Protein AF-A0A925NKP2-F1 (afdb_monomer_lite)

Sequence (174 aa):
TLTILFVLNGLQVWFYDFRGPTSGLRTFAKEIREDKYQNSLVLVAPDVLSMTFGYYLPKEEREKHKVIIRGFTRWEDPFTPPNMYSMPAQWQPTSVVEECEKRIDDEAKSTGWKYLAFVEANQDWVRATTTKDMPRSFRIAALKQKLQSKYREVSKKFYPAALEDVTVTVYELK

Radius of gyration: 19.54 Å; chains: 1; bounding box: 62×51×46 Å

Secondary structure (DSSP, 8-state):
---------S---------S-SBHHHHHHHHHHTTTT-SEEEEEESGGGHHHHHHHS-HHHHHHHTEEEEESS--S-TTSPP-TTTHHHHHS-TTHHHHHHHHHHHHHHHH---EEEEEEEPHHHHHHT--SSS-HHHHHHHHHHHHHHHSEEEEEEEE--SSB-EEEEEEE--

Foldseek 3Di:
DDDPPPPPPPPPPDPPVQPAAAELLLVVLVVLLVLPQFLEEEEEAALQCQLVNCVSQPPVNCVVRVYAYAHLLGRDHSNPHDPPVCQLVSQPDPCSLVVSVVVVVVCCVPVVRFKYKYKYWDLVVQVVPADPSHRRNVSSVSSVVVCVVPFAFPDWDWRDHDNTTIIITMTTRD

Structure (mmCIF, N/CA/C/O backbone):
data_AF-A0A925NKP2-F1
#
_entry.id   AF-A0A925NKP2-F1
#
loop_
_atom_site.group_PDB
_atom_site.id
_atom_site.type_symbol
_atom_site.label_atom_id
_atom_site.label_alt_id
_atom_site.label_comp_id
_atom_site.label_asym_id
_atom_site.label_entity_id
_atom_site.label_seq_id
_atom_site.pdbx_PDB_ins_code
_atom_site.Cartn_x
_atom_site.Cartn_y
_atom_site.Cartn_z
_atom_site.occupancy
_atom_site.B_iso_or_equiv
_atom_site.auth_seq_id
_atom_site.auth_comp_id
_atom_site.auth_asym_id
_atom_site.auth_atom_id
_atom_site.pdbx_PDB_model_num
ATOM 1 N N . THR A 1 1 ? 45.793 -37.404 24.320 1.00 41.72 1 THR A N 1
ATOM 2 C CA . THR A 1 1 ? 45.978 -35.965 24.052 1.00 41.72 1 THR A CA 1
ATOM 3 C C . THR A 1 1 ? 46.554 -35.778 22.669 1.00 41.72 1 THR A C 1
ATOM 5 O O . THR A 1 1 ? 47.723 -36.067 22.487 1.00 41.72 1 THR A O 1
ATOM 8 N N . LEU A 1 2 ? 45.726 -35.414 21.690 1.00 33.44 2 LEU A N 1
ATOM 9 C CA . LEU A 1 2 ? 45.883 -34.235 20.828 1.00 33.44 2 LEU A CA 1
ATOM 10 C C . LEU A 1 2 ? 44.819 -34.352 19.730 1.00 33.44 2 LEU A C 1
ATOM 12 O O . LEU A 1 2 ? 44.908 -35.151 18.803 1.00 33.44 2 LEU A O 1
ATOM 16 N N . THR A 1 3 ? 43.751 -33.607 19.962 1.00 39.69 3 THR A N 1
ATOM 17 C CA . THR A 1 3 ? 42.551 -33.478 19.150 1.00 39.69 3 THR A CA 1
ATOM 18 C C . THR A 1 3 ? 42.901 -32.946 17.765 1.00 39.69 3 THR A C 1
ATOM 20 O O . THR A 1 3 ? 43.612 -31.951 17.637 1.00 39.69 3 THR A O 1
ATOM 23 N N . ILE A 1 4 ? 42.372 -33.605 16.736 1.00 44.19 4 ILE A N 1
ATOM 24 C CA . ILE A 1 4 ? 42.426 -33.160 15.346 1.00 44.19 4 ILE A CA 1
ATOM 25 C C . ILE A 1 4 ? 41.643 -31.843 15.249 1.00 44.19 4 ILE A C 1
ATOM 27 O O . ILE A 1 4 ? 40.413 -31.834 15.257 1.00 44.19 4 ILE A O 1
ATOM 31 N N . LEU A 1 5 ? 42.359 -30.722 15.184 1.00 39.09 5 LEU A N 1
ATOM 32 C CA . LEU A 1 5 ? 41.806 -29.412 14.850 1.00 39.09 5 LEU A CA 1
ATOM 33 C C . LEU A 1 5 ? 41.598 -29.365 13.331 1.00 39.09 5 LEU A C 1
ATOM 35 O O . LEU A 1 5 ? 42.427 -28.863 12.576 1.00 39.09 5 LEU A O 1
ATOM 39 N N . PHE A 1 6 ? 40.482 -29.939 12.878 1.00 41.16 6 PHE A N 1
ATOM 40 C CA . PHE A 1 6 ? 39.950 -29.652 11.550 1.00 41.16 6 PHE A CA 1
ATOM 41 C C . PHE A 1 6 ? 39.533 -28.181 11.528 1.00 41.16 6 PHE A C 1
ATOM 43 O O . PHE A 1 6 ? 38.537 -27.784 12.133 1.00 41.16 6 PHE A O 1
ATOM 50 N N . VAL A 1 7 ? 40.324 -27.367 10.833 1.00 41.78 7 VAL A N 1
ATOM 51 C CA . VAL A 1 7 ? 39.999 -25.990 10.462 1.00 41.78 7 VAL A CA 1
ATOM 52 C C . VAL A 1 7 ? 38.829 -26.035 9.472 1.00 41.78 7 VAL A C 1
ATOM 54 O O . VAL A 1 7 ? 39.000 -25.996 8.259 1.00 41.78 7 VAL A O 1
ATOM 57 N N . LEU A 1 8 ? 37.614 -26.152 10.005 1.00 41.84 8 LEU A N 1
ATOM 58 C CA . LEU A 1 8 ? 36.344 -25.972 9.302 1.00 41.84 8 LEU A CA 1
ATOM 59 C C . LEU A 1 8 ? 35.911 -24.500 9.407 1.00 41.84 8 LEU A C 1
ATOM 61 O O . LEU A 1 8 ? 34.856 -24.188 9.938 1.00 41.84 8 LEU A O 1
ATOM 65 N N . ASN A 1 9 ? 36.736 -23.582 8.900 1.00 41.69 9 ASN A N 1
ATOM 66 C CA . ASN A 1 9 ? 36.391 -22.154 8.773 1.00 41.69 9 ASN A CA 1
ATOM 67 C C . ASN A 1 9 ? 35.965 -21.769 7.341 1.00 41.69 9 ASN A C 1
ATOM 69 O O . ASN A 1 9 ? 35.991 -20.601 6.975 1.00 41.69 9 ASN A O 1
ATOM 73 N N . GLY A 1 10 ? 35.576 -22.748 6.516 1.00 40.47 10 GLY A N 1
ATOM 74 C CA . GLY A 1 10 ? 35.179 -22.525 5.116 1.00 40.47 10 GLY A CA 1
ATOM 75 C C . GLY A 1 10 ? 33.847 -23.156 4.703 1.00 40.47 10 GLY A C 1
ATOM 76 O O . GLY A 1 10 ? 33.488 -23.094 3.535 1.00 40.47 10 GLY A O 1
ATOM 77 N N . LEU A 1 11 ? 33.115 -23.770 5.638 1.00 38.62 11 LEU A N 1
ATOM 78 C CA . LEU A 1 11 ? 31.878 -24.521 5.372 1.00 38.62 11 LEU A CA 1
ATOM 79 C C . LEU A 1 11 ? 30.695 -24.033 6.219 1.00 38.62 11 LEU A C 1
ATOM 81 O O . LEU A 1 11 ? 29.721 -24.746 6.421 1.00 38.62 11 LEU A O 1
ATOM 85 N N . GLN A 1 12 ? 30.743 -22.776 6.664 1.00 39.66 12 GLN A N 1
ATOM 86 C CA . GLN A 1 12 ? 29.576 -22.051 7.178 1.00 39.66 12 GLN A CA 1
ATOM 87 C C . GLN A 1 12 ? 28.807 -21.369 6.034 1.00 39.66 12 GLN A C 1
ATOM 89 O O . GLN A 1 12 ? 28.260 -20.277 6.157 1.00 39.66 12 GLN A O 1
ATOM 94 N N . VAL A 1 13 ? 28.793 -22.035 4.880 1.00 40.91 13 VAL A N 1
ATOM 95 C CA . VAL A 1 13 ? 27.997 -21.659 3.727 1.00 40.91 13 VAL A CA 1
ATOM 96 C C . VAL A 1 13 ? 26.633 -22.335 3.907 1.00 40.91 13 VAL A C 1
ATOM 98 O O . VAL A 1 13 ? 26.479 -23.525 3.662 1.00 40.91 13 VAL A O 1
ATOM 101 N N . TRP A 1 14 ? 25.649 -21.532 4.325 1.00 43.00 14 TRP A N 1
ATOM 102 C CA . TRP A 1 14 ? 24.264 -21.616 3.839 1.00 43.00 14 TRP A CA 1
ATOM 103 C C . TRP A 1 14 ? 23.278 -22.631 4.438 1.00 43.00 14 TRP A C 1
ATOM 105 O O . TRP A 1 14 ? 22.293 -22.976 3.791 1.00 43.00 14 TRP A O 1
ATOM 115 N N . PHE A 1 15 ? 23.380 -22.957 5.726 1.00 38.03 15 PHE A N 1
ATOM 116 C CA . PHE A 1 15 ? 22.159 -23.264 6.493 1.00 38.03 15 PHE A CA 1
ATOM 117 C C . PHE A 1 15 ? 21.486 -21.958 6.941 1.00 38.03 15 PHE A C 1
ATOM 119 O O . PHE A 1 15 ? 21.297 -21.709 8.129 1.00 38.03 15 PHE A O 1
ATOM 126 N N . TYR A 1 16 ? 21.148 -21.094 5.976 1.00 42.78 16 TYR A N 1
ATOM 127 C CA . TYR A 1 16 ? 20.060 -20.149 6.194 1.00 42.78 16 TYR A CA 1
ATOM 128 C C . TYR A 1 16 ? 18.816 -21.016 6.330 1.00 42.78 16 TYR A C 1
ATOM 130 O O . TYR A 1 16 ? 18.374 -21.641 5.367 1.00 42.78 16 TYR A O 1
ATOM 138 N N . ASP A 1 17 ? 18.310 -21.119 7.552 1.00 42.91 17 ASP A N 1
ATOM 139 C CA . ASP A 1 17 ? 17.015 -21.710 7.840 1.00 42.91 17 ASP A CA 1
ATOM 140 C C . ASP A 1 17 ? 15.990 -20.934 6.987 1.00 42.91 17 ASP A C 1
ATOM 142 O O . ASP A 1 17 ? 15.567 -19.834 7.342 1.00 42.91 17 ASP A O 1
ATOM 146 N N . PHE A 1 18 ? 15.625 -21.472 5.817 1.00 47.12 18 PHE A N 1
ATOM 147 C CA . PHE A 1 18 ? 14.586 -20.976 4.896 1.00 47.12 18 PHE A CA 1
ATOM 148 C C . PHE A 1 18 ? 13.176 -21.083 5.533 1.00 47.12 18 PHE A C 1
ATOM 150 O O . PHE A 1 18 ? 12.177 -21.323 4.863 1.00 47.12 18 PHE A O 1
ATOM 157 N N . ARG A 1 19 ? 13.077 -20.917 6.858 1.00 53.78 19 ARG A N 1
ATOM 158 C CA . ARG A 1 19 ? 11.858 -20.937 7.679 1.00 53.78 19 ARG A CA 1
ATOM 159 C C . ARG A 1 19 ? 11.233 -19.549 7.844 1.00 53.78 19 ARG A C 1
ATOM 161 O O . ARG A 1 19 ? 10.436 -19.332 8.753 1.00 53.78 19 ARG A O 1
ATOM 168 N N . GLY A 1 20 ? 11.591 -18.596 6.985 1.00 59.91 20 GLY A N 1
ATOM 169 C CA . GLY A 1 20 ? 10.835 -17.352 6.857 1.00 59.91 20 GLY A CA 1
ATOM 170 C C . GLY A 1 20 ? 9.410 -17.633 6.359 1.00 59.91 20 GLY A C 1
ATOM 171 O O . GLY A 1 20 ? 9.168 -18.670 5.731 1.00 59.91 20 GLY A O 1
ATOM 172 N N . PRO A 1 21 ? 8.438 -16.746 6.624 1.00 76.19 21 PRO A N 1
ATOM 173 C CA . PRO A 1 21 ? 7.115 -16.888 6.036 1.00 76.19 21 PRO A CA 1
ATOM 174 C C . PRO A 1 21 ? 7.224 -16.921 4.506 1.00 76.19 21 PRO A C 1
ATOM 176 O O . PRO A 1 21 ? 8.078 -16.273 3.908 1.00 76.19 21 PRO A O 1
ATOM 179 N N . THR A 1 22 ? 6.346 -17.683 3.853 1.00 82.88 22 THR A N 1
ATOM 180 C CA . THR A 1 22 ? 6.365 -17.816 2.387 1.00 82.88 22 THR A CA 1
ATOM 181 C C . THR A 1 22 ? 6.112 -16.478 1.690 1.00 82.88 22 THR A C 1
ATOM 183 O O . THR A 1 22 ? 6.689 -16.228 0.641 1.00 82.88 22 THR A O 1
ATOM 186 N N . SER A 1 23 ? 5.288 -15.621 2.303 1.00 90.50 23 SER A N 1
ATOM 187 C CA . SER A 1 23 ? 4.813 -14.360 1.735 1.00 90.50 23 SER A CA 1
ATOM 188 C C . SER A 1 23 ? 4.71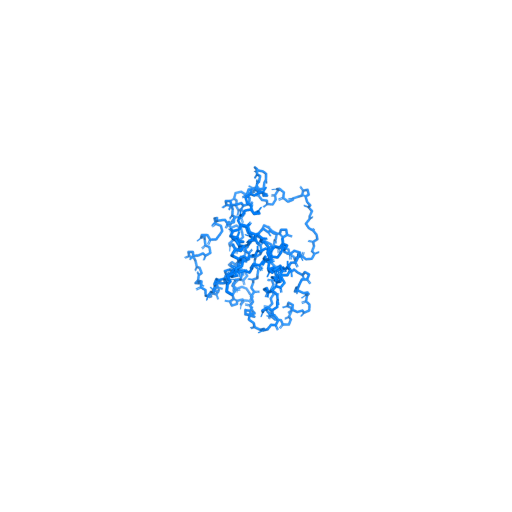9 -13.259 2.798 1.00 90.50 23 SER A C 1
ATOM 190 O O . SER A 1 23 ? 4.149 -13.457 3.884 1.00 90.50 23 SER A O 1
ATOM 192 N N . GLY A 1 24 ? 5.237 -12.074 2.474 1.00 93.50 24 GLY A N 1
ATOM 193 C CA . GLY A 1 24 ? 5.131 -10.885 3.313 1.00 93.50 24 GLY A CA 1
ATOM 194 C C . GLY A 1 24 ? 3.696 -10.360 3.350 1.00 93.50 24 GLY A C 1
ATOM 195 O O . GLY A 1 24 ? 3.183 -10.034 4.422 1.00 93.50 24 GLY A O 1
ATOM 196 N N . LEU A 1 25 ? 3.000 -10.405 2.209 1.00 95.38 25 LEU A N 1
ATOM 197 C CA . LEU A 1 25 ? 1.578 -10.066 2.087 1.00 95.38 25 LEU A CA 1
ATOM 198 C C . LEU A 1 25 ? 0.695 -10.969 2.952 1.00 95.38 25 LEU A C 1
ATOM 200 O O . LEU A 1 25 ? -0.191 -10.479 3.650 1.00 95.38 25 LEU A O 1
ATOM 204 N N . ARG A 1 26 ? 0.961 -12.280 2.974 1.00 95.25 26 ARG A N 1
ATOM 205 C CA . ARG A 1 26 ? 0.253 -13.241 3.832 1.00 95.25 26 ARG A CA 1
A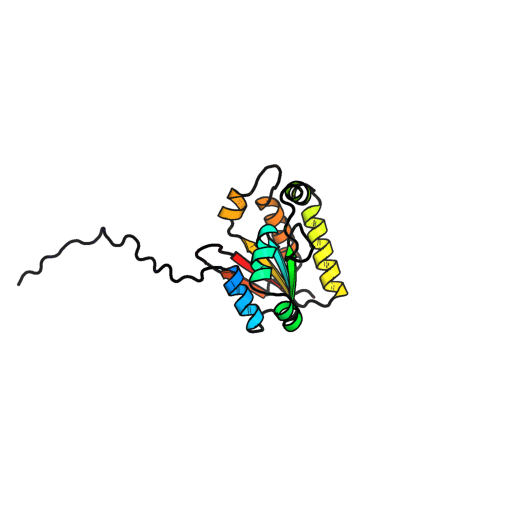TOM 206 C C . ARG A 1 26 ? 0.446 -12.924 5.308 1.00 95.25 26 ARG A C 1
ATOM 208 O O . ARG A 1 26 ? -0.492 -13.049 6.096 1.00 95.25 26 ARG A O 1
ATOM 215 N N . THR A 1 27 ? 1.662 -12.537 5.683 1.00 94.81 27 THR A N 1
ATOM 216 C CA . THR A 1 27 ? 1.990 -12.174 7.065 1.00 94.81 27 THR A CA 1
ATOM 217 C C . THR A 1 27 ? 1.258 -10.898 7.470 1.00 94.81 27 THR A C 1
ATOM 219 O O . THR A 1 27 ? 0.638 -10.869 8.529 1.00 94.81 27 THR A O 1
ATOM 222 N N . PHE A 1 28 ? 1.217 -9.889 6.599 1.00 96.19 28 PHE A N 1
ATOM 223 C CA . PHE A 1 28 ? 0.439 -8.675 6.841 1.00 96.19 28 PHE A CA 1
ATOM 224 C C . PHE A 1 28 ? -1.079 -8.941 6.896 1.00 96.19 28 PHE A C 1
ATOM 226 O O . PHE A 1 28 ? -1.757 -8.468 7.805 1.00 96.19 28 PHE A O 1
ATOM 233 N N . ALA A 1 29 ? -1.618 -9.783 6.009 1.00 96.06 29 ALA A N 1
ATOM 234 C CA . ALA A 1 29 ? -3.024 -10.200 6.051 1.00 96.06 29 ALA A CA 1
ATOM 235 C C . ALA A 1 29 ? -3.379 -10.943 7.350 1.00 96.06 29 ALA A C 1
ATOM 237 O O . ALA A 1 29 ? -4.512 -10.879 7.826 1.00 96.06 29 ALA A O 1
ATOM 238 N N . LYS A 1 30 ? -2.425 -11.674 7.942 1.00 95.62 30 LYS A N 1
ATOM 239 C CA . LYS A 1 30 ? -2.601 -12.287 9.264 1.00 95.62 30 LYS A CA 1
ATOM 240 C C . LYS A 1 30 ? -2.756 -11.224 10.351 1.00 95.62 30 LYS A C 1
ATOM 242 O O . LYS A 1 30 ? -3.645 -11.366 11.177 1.00 95.62 30 LYS A O 1
ATOM 247 N N . GLU A 1 31 ? -1.953 -10.163 10.323 1.00 95.38 31 GLU A N 1
ATOM 248 C CA . GLU A 1 31 ? -2.063 -9.075 11.301 1.00 95.38 31 GLU A CA 1
ATOM 249 C C . GLU A 1 31 ? -3.423 -8.371 11.241 1.00 95.38 31 GLU A C 1
ATOM 251 O O . GLU A 1 31 ? -4.001 -8.094 12.288 1.00 95.38 31 GLU A O 1
ATOM 256 N N . ILE A 1 32 ? -3.973 -8.164 10.040 1.00 95.62 32 ILE A N 1
ATOM 257 C CA . ILE A 1 32 ? -5.329 -7.614 9.877 1.00 95.62 32 ILE A CA 1
ATOM 258 C C . ILE A 1 32 ? -6.384 -8.517 10.525 1.00 95.62 32 ILE A C 1
ATOM 260 O O . ILE A 1 32 ? -7.264 -8.028 11.231 1.00 95.62 32 ILE A O 1
ATOM 264 N N . ARG A 1 33 ? -6.268 -9.837 10.337 1.00 95.50 33 ARG A N 1
ATOM 265 C CA . ARG A 1 33 ? -7.165 -10.829 10.959 1.00 95.50 33 ARG A CA 1
ATOM 266 C C . ARG A 1 33 ? -7.014 -10.924 12.478 1.00 95.50 33 ARG A C 1
ATOM 268 O O . ARG A 1 33 ? -7.927 -11.386 13.152 1.00 95.50 33 ARG A O 1
ATOM 275 N N . GLU A 1 34 ? -5.875 -10.487 13.008 1.00 95.62 34 GLU A N 1
ATOM 276 C CA . GLU A 1 34 ? -5.594 -10.323 14.440 1.00 95.62 34 GLU A CA 1
ATOM 277 C C . GLU A 1 34 ? -5.985 -8.916 14.945 1.00 95.62 34 GLU A C 1
ATOM 279 O O . GLU A 1 34 ? -5.450 -8.434 15.942 1.00 95.62 34 GLU A O 1
ATOM 284 N N . ASP A 1 35 ? -6.896 -8.241 14.236 1.00 92.94 35 ASP A N 1
ATOM 285 C CA . ASP A 1 35 ? -7.467 -6.928 14.559 1.00 92.94 35 ASP A CA 1
ATOM 286 C C . ASP A 1 35 ? -6.474 -5.756 14.571 1.00 92.94 35 ASP A C 1
ATOM 288 O O . ASP A 1 35 ? -6.798 -4.648 15.014 1.00 92.94 35 ASP A O 1
ATOM 292 N N . LYS A 1 36 ? -5.274 -5.941 14.011 1.00 91.12 36 LYS A N 1
ATOM 293 C CA . LYS A 1 36 ? -4.356 -4.826 13.769 1.00 91.12 36 LYS A CA 1
ATOM 294 C C . LYS A 1 36 ? -4.788 -4.078 12.518 1.00 91.12 36 LYS A C 1
ATOM 296 O O . LYS A 1 36 ? -5.052 -4.675 11.484 1.00 91.12 36 LYS A O 1
ATOM 301 N N . TYR A 1 37 ? -4.807 -2.750 12.596 1.00 89.88 37 TYR A N 1
ATOM 302 C CA . TYR A 1 37 ? -5.151 -1.897 11.454 1.00 89.88 37 TYR A CA 1
ATOM 303 C C . TYR A 1 37 ? -6.562 -2.180 10.890 1.00 89.88 37 TYR A C 1
ATOM 305 O O . TYR A 1 37 ? -6.769 -2.161 9.679 1.00 89.88 37 TYR A O 1
ATOM 313 N N . GLN A 1 38 ? -7.555 -2.431 11.750 1.00 91.69 38 GLN A N 1
ATOM 314 C CA . GLN A 1 38 ? -8.960 -2.369 11.328 1.00 91.69 38 GLN A CA 1
ATOM 315 C C . GLN A 1 38 ? -9.331 -0.961 10.836 1.00 91.69 38 GLN A C 1
ATOM 317 O O . GLN A 1 38 ? -8.712 0.025 11.244 1.00 91.69 38 GLN A O 1
ATOM 322 N N . ASN A 1 39 ? -10.393 -0.861 10.032 1.00 94.69 39 ASN A N 1
ATOM 323 C CA . ASN A 1 39 ? -10.857 0.403 9.451 1.00 94.69 39 ASN A CA 1
ATOM 324 C C . ASN A 1 39 ? -9.777 1.071 8.580 1.00 94.69 39 ASN A C 1
ATOM 326 O O . ASN A 1 39 ? -9.427 2.238 8.789 1.00 94.69 39 ASN A O 1
ATOM 330 N N . SER A 1 40 ? -9.236 0.310 7.624 1.00 96.19 40 SER A N 1
ATOM 331 C CA . SER A 1 40 ? -8.102 0.725 6.793 1.00 96.19 40 SER A CA 1
ATOM 332 C C . SER A 1 40 ? -8.396 0.694 5.299 1.00 96.19 40 SER A C 1
ATOM 334 O O . SER A 1 40 ? -8.901 -0.293 4.761 1.00 96.19 40 SER A O 1
ATOM 336 N N . LEU A 1 41 ? -7.921 1.727 4.610 1.00 96.69 41 LEU A N 1
ATOM 337 C CA . LEU A 1 41 ? -7.621 1.683 3.186 1.00 96.69 41 LEU A CA 1
ATOM 338 C C . LEU A 1 41 ? -6.225 1.078 3.003 1.00 96.69 41 LEU A C 1
ATOM 340 O O . LEU A 1 41 ? -5.232 1.644 3.452 1.00 96.69 41 LEU A O 1
ATOM 344 N N . VAL A 1 42 ? -6.125 -0.072 2.345 1.00 97.12 42 VAL A N 1
ATOM 345 C CA . VAL A 1 42 ? -4.845 -0.686 1.981 1.00 97.12 42 VAL A CA 1
ATOM 346 C C . VAL A 1 42 ? -4.537 -0.376 0.524 1.00 97.12 42 VAL A C 1
ATOM 348 O O . VAL A 1 42 ? -5.271 -0.780 -0.377 1.00 97.12 42 VAL A O 1
ATOM 351 N N . LEU A 1 43 ? -3.420 0.302 0.294 1.00 97.62 43 LEU A N 1
ATOM 352 C CA . LEU A 1 43 ? -2.935 0.663 -1.027 1.00 97.62 43 LEU A CA 1
ATOM 353 C C . LEU A 1 43 ? -1.689 -0.153 -1.370 1.00 97.62 43 LEU A C 1
ATOM 355 O O . LEU A 1 43 ? -0.656 -0.010 -0.721 1.00 97.62 43 LEU A O 1
ATOM 359 N N . VAL A 1 44 ? -1.778 -0.992 -2.399 1.00 96.62 44 VAL A N 1
ATOM 360 C CA . VAL A 1 44 ? -0.701 -1.895 -2.818 1.00 96.62 44 VAL A CA 1
ATOM 361 C C . VAL A 1 44 ? 0.052 -1.317 -4.014 1.00 96.62 44 VAL A C 1
ATOM 363 O O . VAL A 1 44 ? -0.532 -1.017 -5.059 1.00 96.62 44 VAL A O 1
ATOM 366 N N . ALA A 1 45 ? 1.364 -1.173 -3.855 1.00 95.44 45 ALA A N 1
ATOM 367 C CA . ALA A 1 45 ? 2.283 -0.591 -4.816 1.00 95.44 45 ALA A CA 1
ATOM 368 C C . ALA A 1 45 ? 3.475 -1.546 -5.050 1.00 95.44 45 ALA A C 1
ATOM 370 O O . ALA A 1 45 ? 4.322 -1.711 -4.170 1.00 95.44 45 ALA A O 1
ATOM 371 N N . PRO A 1 46 ? 3.585 -2.178 -6.230 1.00 93.44 46 PRO A N 1
ATOM 372 C CA . PRO A 1 46 ? 2.748 -1.996 -7.411 1.00 93.44 46 PRO A CA 1
ATOM 373 C C . PRO A 1 46 ? 1.418 -2.750 -7.335 1.00 93.44 46 PRO A C 1
ATOM 375 O O . PRO A 1 46 ? 1.263 -3.738 -6.621 1.00 93.44 46 PRO A O 1
ATOM 378 N N . ASP A 1 47 ? 0.473 -2.296 -8.152 1.00 91.75 47 ASP A N 1
ATOM 379 C CA . ASP A 1 47 ? -0.904 -2.779 -8.224 1.00 91.75 47 ASP A CA 1
ATOM 380 C C . ASP A 1 47 ? -1.030 -4.267 -8.590 1.00 91.75 47 ASP A C 1
ATOM 382 O O . ASP A 1 47 ? -1.984 -4.909 -8.157 1.00 91.75 47 ASP A O 1
ATOM 386 N N . VAL A 1 48 ? -0.056 -4.856 -9.297 1.00 89.62 48 VAL A N 1
ATOM 387 C CA . VAL A 1 48 ? -0.061 -6.299 -9.631 1.00 89.62 48 VAL A CA 1
ATOM 388 C C . VAL A 1 48 ? -0.100 -7.210 -8.403 1.00 89.62 48 VAL A C 1
ATOM 390 O O . VAL A 1 48 ? -0.618 -8.319 -8.480 1.00 89.62 48 VAL A O 1
ATOM 393 N N . LEU A 1 49 ? 0.414 -6.747 -7.260 1.00 91.44 49 LEU A N 1
ATOM 394 C CA . LEU A 1 49 ? 0.415 -7.518 -6.017 1.00 91.44 49 LEU A CA 1
ATOM 395 C C . LEU A 1 49 ? -0.924 -7.446 -5.270 1.00 91.44 49 LEU A C 1
ATOM 397 O O . LEU A 1 49 ? -1.145 -8.208 -4.328 1.00 91.44 49 LEU A O 1
ATOM 401 N N . SER A 1 50 ? -1.834 -6.554 -5.681 1.00 92.69 50 SER A N 1
ATOM 402 C CA . SER A 1 50 ? -3.135 -6.389 -5.024 1.00 92.69 50 SER A CA 1
ATOM 403 C C . SER A 1 50 ? -3.988 -7.657 -5.104 1.00 92.69 50 SER A C 1
ATOM 405 O O . SER A 1 50 ? -4.620 -8.009 -4.111 1.00 92.69 50 SER A O 1
ATOM 407 N N . MET A 1 51 ? -3.936 -8.394 -6.221 1.00 91.44 51 MET A N 1
ATOM 408 C CA . MET A 1 51 ? -4.580 -9.706 -6.373 1.00 91.44 51 MET A CA 1
ATOM 409 C C . MET A 1 51 ? -4.079 -10.714 -5.340 1.00 91.44 51 MET A C 1
ATOM 411 O O . MET A 1 51 ? -4.877 -11.341 -4.647 1.00 91.44 51 MET A O 1
ATOM 415 N N . THR A 1 52 ? -2.755 -10.851 -5.221 1.00 92.19 52 THR A N 1
ATOM 416 C CA . THR A 1 52 ? -2.118 -11.752 -4.253 1.00 92.19 52 THR A CA 1
ATOM 417 C C . THR A 1 52 ? -2.536 -11.394 -2.832 1.00 92.19 52 THR A C 1
ATOM 419 O O . THR A 1 52 ? -2.850 -12.271 -2.029 1.00 92.19 52 THR A O 1
ATOM 422 N N . PHE A 1 53 ? -2.615 -10.099 -2.521 1.00 93.69 53 PHE A N 1
ATOM 423 C CA . PHE A 1 53 ? -3.082 -9.660 -1.215 1.00 93.69 53 PHE A CA 1
ATOM 424 C C . PHE A 1 53 ? -4.573 -9.951 -0.991 1.00 93.69 53 PHE A C 1
ATOM 426 O O . PHE A 1 53 ? -4.937 -10.437 0.077 1.00 93.69 53 PHE A O 1
ATOM 433 N N . GLY A 1 54 ? -5.420 -9.751 -2.006 1.00 92.62 54 GLY A N 1
ATOM 434 C CA . GLY A 1 54 ? -6.834 -10.134 -1.978 1.00 92.62 54 GLY A CA 1
ATOM 435 C C . GLY A 1 54 ? -7.035 -11.633 -1.739 1.00 92.62 54 GLY A C 1
ATOM 436 O O . GLY A 1 54 ? -7.893 -12.010 -0.951 1.00 92.62 54 GLY A O 1
ATOM 437 N N . TYR A 1 55 ? -6.196 -12.493 -2.321 1.00 92.25 55 TYR A N 1
ATOM 438 C CA . TYR A 1 55 ? -6.219 -13.933 -2.041 1.00 92.25 55 TYR A CA 1
ATOM 439 C C . TYR A 1 55 ? -5.944 -14.253 -0.560 1.00 92.25 55 TYR A C 1
ATOM 441 O O . TYR A 1 55 ? -6.586 -15.132 0.014 1.00 92.25 55 TYR A O 1
ATOM 449 N N . TYR A 1 56 ? -5.018 -13.535 0.085 1.00 94.38 56 TYR A N 1
ATOM 450 C CA . TYR A 1 56 ? -4.718 -13.731 1.509 1.00 94.38 56 TYR A CA 1
ATOM 451 C C . TYR A 1 56 ? -5.712 -13.062 2.463 1.00 94.38 56 TYR A C 1
ATOM 453 O O . TYR A 1 56 ? -5.792 -13.466 3.626 1.00 94.38 56 TYR A O 1
ATOM 461 N N . LEU A 1 57 ? -6.449 -12.058 1.988 1.00 94.00 57 LEU A N 1
ATOM 462 C CA . LEU A 1 57 ? -7.493 -11.361 2.727 1.00 94.00 57 LEU A CA 1
ATOM 463 C C . LEU A 1 57 ? -8.783 -11.326 1.883 1.00 94.00 57 LEU A C 1
ATOM 465 O O . LEU A 1 57 ? -9.068 -10.317 1.223 1.00 94.00 57 LEU A O 1
ATOM 469 N N . PRO A 1 58 ? -9.548 -12.436 1.867 1.00 93.25 58 PRO A N 1
ATOM 470 C CA . PRO A 1 58 ? -10.739 -12.568 1.039 1.00 93.25 58 PRO A CA 1
ATOM 471 C C . PRO A 1 58 ? -11.839 -11.586 1.449 1.00 93.25 58 PRO A C 1
ATOM 473 O O . PRO A 1 58 ? -11.757 -10.915 2.480 1.00 93.25 58 PRO A O 1
ATOM 476 N N . LYS A 1 59 ? -12.863 -11.453 0.600 1.00 92.19 59 LYS A N 1
ATOM 477 C CA . LYS A 1 59 ? -13.915 -10.436 0.741 1.00 92.19 59 LYS A CA 1
ATOM 478 C C . LYS A 1 59 ? -14.585 -10.471 2.119 1.00 92.19 59 LYS A C 1
ATOM 480 O O . LYS A 1 59 ? -14.756 -9.420 2.724 1.00 92.19 59 LYS A O 1
ATOM 485 N N . GLU A 1 60 ? -14.882 -11.654 2.631 1.00 93.75 60 GLU A N 1
ATOM 486 C CA . GLU A 1 60 ? -15.559 -11.854 3.912 1.00 93.75 60 GLU A CA 1
ATOM 487 C C . GLU A 1 60 ? -14.711 -11.327 5.082 1.00 93.75 60 GLU A C 1
ATOM 489 O O . GLU A 1 60 ? -15.212 -10.637 5.968 1.00 93.75 60 GLU A O 1
ATOM 494 N N . GLU A 1 61 ? -13.398 -11.579 5.052 1.00 95.25 61 GLU A N 1
ATOM 495 C CA . GLU A 1 61 ? -12.459 -11.065 6.057 1.00 95.25 61 GLU A CA 1
ATOM 496 C C . GLU A 1 61 ? -12.27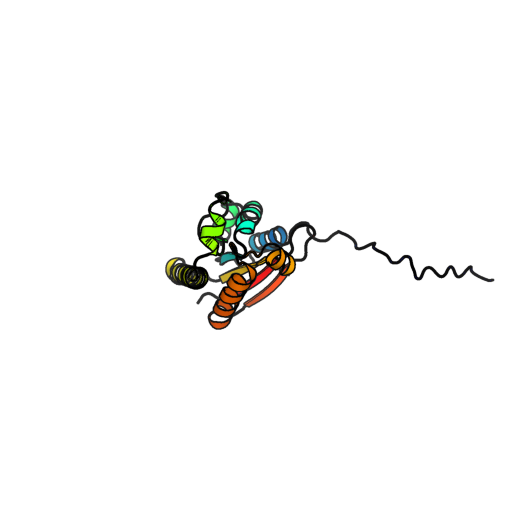8 -9.546 5.926 1.00 95.25 61 GLU A C 1
ATOM 498 O O . GLU A 1 61 ? -12.250 -8.827 6.924 1.00 95.25 61 GLU A O 1
ATOM 503 N N . ARG A 1 62 ? -12.215 -9.022 4.696 1.00 94.19 62 ARG A N 1
ATOM 504 C CA . ARG A 1 62 ? -12.163 -7.573 4.445 1.00 94.19 62 ARG A CA 1
ATOM 505 C C . ARG A 1 62 ? -13.369 -6.849 5.027 1.00 94.19 62 ARG A C 1
ATOM 507 O O . ARG A 1 62 ? -13.204 -5.839 5.706 1.00 94.19 62 ARG A O 1
ATOM 514 N N . GLU A 1 63 ? -14.568 -7.368 4.791 1.00 94.31 63 GLU A N 1
ATOM 515 C CA . GLU A 1 63 ? -15.809 -6.792 5.310 1.00 94.31 63 GLU A CA 1
ATOM 516 C C . GLU A 1 63 ? -15.845 -6.843 6.840 1.00 94.31 63 GLU A C 1
ATOM 518 O O . GLU A 1 63 ? -16.094 -5.822 7.485 1.00 94.31 63 GLU A O 1
ATOM 523 N N . LYS A 1 64 ? -15.496 -7.994 7.428 1.00 95.81 64 LYS A N 1
ATOM 524 C CA . LYS A 1 64 ? -15.423 -8.183 8.882 1.00 95.81 64 LYS A CA 1
ATOM 525 C C . LYS A 1 64 ? -14.475 -7.189 9.560 1.00 95.81 64 LYS A C 1
ATOM 527 O O . LYS A 1 64 ? -14.830 -6.612 10.586 1.00 95.81 64 LYS A O 1
ATOM 532 N N . HIS A 1 65 ? -13.291 -6.969 8.992 1.00 95.19 65 HIS A N 1
ATOM 533 C CA . HIS A 1 65 ? -12.263 -6.097 9.571 1.00 95.19 65 HIS A CA 1
ATOM 534 C C . HIS A 1 65 ? -12.345 -4.637 9.085 1.00 95.19 65 HIS A C 1
ATOM 536 O O . HIS A 1 65 ? -11.508 -3.814 9.469 1.00 95.19 65 HIS A O 1
ATOM 542 N N . LYS A 1 66 ? -13.358 -4.297 8.270 1.00 94.75 66 LYS A N 1
ATOM 543 C CA . LYS A 1 66 ? -13.516 -2.988 7.617 1.00 94.75 66 LYS A CA 1
ATOM 544 C C . LYS A 1 66 ? -12.228 -2.589 6.898 1.00 94.75 66 LYS A C 1
ATOM 546 O O . LYS A 1 66 ? -11.557 -1.628 7.261 1.00 94.75 66 LYS A O 1
ATOM 551 N N . VAL A 1 67 ? -11.838 -3.384 5.915 1.00 94.75 67 VAL A N 1
ATOM 552 C CA . VAL A 1 67 ? -10.644 -3.148 5.111 1.00 94.75 67 VAL A CA 1
ATOM 553 C C . VAL A 1 67 ? -11.022 -3.117 3.648 1.00 94.75 67 VAL A C 1
ATOM 555 O O . VAL A 1 67 ? -11.732 -3.987 3.151 1.00 94.75 67 VAL A O 1
ATOM 558 N N . ILE A 1 68 ? -10.483 -2.142 2.932 1.00 94.38 68 ILE A N 1
ATOM 559 C CA . ILE A 1 68 ? -10.573 -2.093 1.482 1.00 94.38 68 ILE A CA 1
ATOM 560 C C . ILE A 1 68 ? -9.177 -2.161 0.878 1.00 94.38 68 ILE A C 1
ATOM 562 O O . ILE A 1 68 ? -8.235 -1.593 1.414 1.00 94.38 68 ILE A O 1
ATOM 566 N N . ILE A 1 69 ? -9.032 -2.893 -0.223 1.00 95.31 69 ILE A N 1
ATOM 567 C CA . ILE A 1 69 ? -7.756 -3.044 -0.926 1.00 95.31 69 ILE A CA 1
ATOM 568 C C . ILE A 1 69 ? -7.871 -2.324 -2.267 1.00 95.31 69 ILE A C 1
ATOM 570 O O . ILE A 1 69 ? -8.874 -2.469 -2.976 1.00 95.31 69 ILE A O 1
ATOM 574 N N . ARG A 1 70 ? -6.837 -1.558 -2.605 1.00 95.19 70 ARG A N 1
ATOM 575 C CA . ARG A 1 70 ? -6.667 -0.846 -3.872 1.00 95.19 70 ARG A CA 1
ATOM 576 C C . ARG A 1 70 ? -5.258 -1.066 -4.400 1.00 95.19 70 ARG A C 1
ATOM 578 O O . ARG A 1 70 ? -4.306 -1.142 -3.627 1.00 95.19 70 ARG A O 1
ATOM 585 N N . GLY A 1 71 ? -5.116 -1.160 -5.715 1.00 94.56 71 GLY A N 1
ATOM 586 C CA . GLY A 1 71 ? -3.823 -1.023 -6.372 1.00 94.56 71 GLY A CA 1
ATOM 587 C C . GLY A 1 71 ? -3.482 0.454 -6.560 1.00 94.56 71 GLY A C 1
ATOM 588 O O . GLY A 1 71 ? -4.373 1.288 -6.705 1.00 94.56 71 GLY A O 1
ATOM 589 N 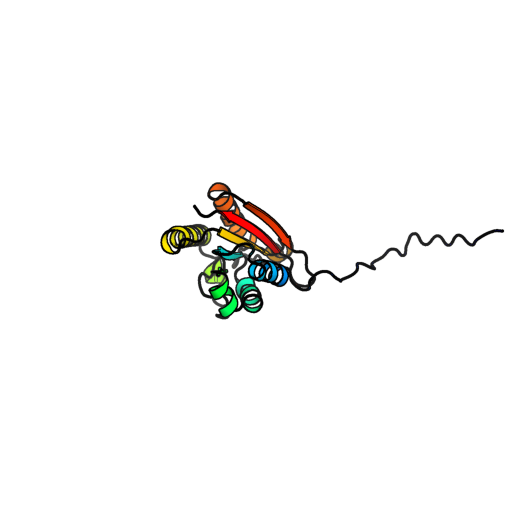N . PHE A 1 72 ? -2.192 0.784 -6.577 1.00 94.62 72 PHE A N 1
ATOM 590 C CA . PHE A 1 72 ? -1.729 2.162 -6.760 1.00 94.62 72 PHE A CA 1
ATOM 591 C C . PHE A 1 72 ? -2.347 2.829 -8.001 1.00 94.62 72 PHE A C 1
ATOM 593 O O . PHE A 1 72 ? -3.040 3.839 -7.889 1.00 94.62 72 PHE A O 1
ATOM 600 N N . THR A 1 73 ? -2.144 2.242 -9.177 1.00 92.50 73 THR A N 1
ATOM 601 C CA . THR A 1 73 ? -2.712 2.749 -10.435 1.00 92.50 73 THR A CA 1
ATOM 602 C C . THR A 1 73 ? -4.134 2.238 -10.667 1.00 92.50 73 THR A C 1
ATOM 604 O O . THR A 1 73 ? -4.950 2.910 -11.301 1.00 92.50 73 THR A O 1
ATOM 607 N N . ARG A 1 74 ? -4.456 1.063 -10.109 1.00 88.25 74 ARG A N 1
ATOM 608 C CA . ARG A 1 74 ? -5.742 0.384 -10.262 1.00 88.25 74 ARG A CA 1
ATOM 609 C C . ARG A 1 74 ? -6.605 0.532 -9.009 1.00 88.25 74 ARG A C 1
ATOM 611 O O . ARG A 1 74 ? -6.469 -0.226 -8.054 1.00 88.25 74 ARG A O 1
ATOM 618 N N . TRP A 1 75 ? -7.554 1.464 -9.044 1.00 89.25 75 TRP A N 1
ATOM 619 C CA . TRP A 1 75 ? -8.480 1.716 -7.927 1.00 89.25 75 TRP A CA 1
ATOM 620 C C . TRP A 1 75 ? -9.672 0.746 -7.848 1.00 89.25 75 TRP A C 1
ATOM 622 O O . TRP A 1 75 ? -10.630 0.968 -7.110 1.00 89.25 75 TRP A O 1
ATOM 632 N N . GLU A 1 76 ? -9.642 -0.319 -8.634 1.00 85.56 76 GLU A N 1
ATOM 633 C CA . GLU A 1 76 ? -10.680 -1.346 -8.656 1.00 85.56 76 GLU A CA 1
ATOM 634 C C . GLU A 1 76 ? -10.440 -2.391 -7.558 1.00 85.56 76 GLU A C 1
ATOM 636 O O . GLU A 1 76 ? -9.395 -2.409 -6.900 1.00 85.56 76 GLU A O 1
ATOM 641 N N . ASP A 1 77 ? -11.411 -3.285 -7.361 1.00 81.44 77 ASP A N 1
ATOM 642 C CA . ASP A 1 77 ? -11.262 -4.408 -6.438 1.00 81.44 77 ASP A CA 1
ATOM 643 C C . ASP A 1 77 ? -10.076 -5.314 -6.857 1.00 81.44 77 ASP A C 1
ATOM 645 O O . ASP A 1 77 ? -9.845 -5.530 -8.056 1.00 81.44 77 ASP A O 1
ATOM 649 N N . PRO A 1 78 ? -9.277 -5.828 -5.899 1.00 78.81 78 PRO A N 1
ATOM 650 C CA . PRO A 1 78 ? -8.115 -6.663 -6.192 1.00 78.81 78 PRO A CA 1
ATOM 651 C C . PRO A 1 78 ? -8.451 -7.932 -6.977 1.00 78.81 78 PRO A C 1
ATOM 653 O O . PRO A 1 78 ? -7.587 -8.403 -7.704 1.00 78.81 78 PRO A O 1
ATOM 656 N N . PHE A 1 79 ? -9.664 -8.482 -6.884 1.00 79.88 79 PHE A N 1
ATOM 657 C CA . PHE A 1 79 ? -9.998 -9.764 -7.510 1.00 79.88 79 PHE A CA 1
ATOM 658 C C . PHE A 1 79 ? -10.213 -9.691 -9.021 1.00 79.88 79 PHE A C 1
ATOM 660 O O . PHE A 1 79 ? -10.127 -10.721 -9.687 1.00 79.88 79 PHE A O 1
ATOM 667 N N . THR A 1 80 ? -10.438 -8.503 -9.585 1.00 79.06 80 THR A N 1
ATOM 668 C CA . THR A 1 80 ? -10.464 -8.331 -11.040 1.00 79.06 80 THR A CA 1
ATOM 669 C C . THR A 1 80 ? -9.051 -8.568 -11.584 1.00 79.06 80 THR A C 1
ATOM 671 O O . THR A 1 80 ? -8.128 -7.846 -11.198 1.00 79.06 80 THR A O 1
ATOM 674 N N . PRO A 1 81 ? -8.805 -9.563 -12.455 1.00 75.62 81 PRO A N 1
ATOM 675 C CA . PRO A 1 81 ? -7.473 -9.765 -13.013 1.00 75.62 81 PRO A CA 1
ATOM 676 C C . PRO A 1 81 ? -7.012 -8.511 -13.771 1.00 75.62 81 PRO A C 1
ATOM 678 O O . PRO A 1 81 ? -7.807 -7.940 -14.522 1.00 75.62 81 PRO A O 1
ATOM 681 N N . PRO A 1 82 ? -5.763 -8.037 -13.597 1.00 74.12 82 PRO A N 1
ATOM 682 C CA . PRO A 1 82 ? -5.270 -6.924 -14.384 1.00 74.12 82 PRO A CA 1
ATOM 683 C C . PRO A 1 82 ? -5.214 -7.361 -15.845 1.00 74.12 82 PRO A C 1
ATOM 685 O O . PRO A 1 82 ? -4.623 -8.389 -16.181 1.00 74.12 82 PRO A O 1
ATOM 688 N N . ASN A 1 83 ? -5.794 -6.559 -16.733 1.00 81.75 83 ASN A N 1
ATOM 689 C CA . ASN A 1 83 ? -5.524 -6.716 -18.150 1.00 81.75 83 ASN A CA 1
ATOM 690 C C . ASN A 1 83 ? -4.070 -6.281 -18.398 1.00 81.75 83 ASN A C 1
ATOM 692 O O . ASN A 1 83 ? -3.752 -5.092 -18.406 1.00 81.75 83 ASN A O 1
ATOM 696 N N . MET A 1 84 ? -3.172 -7.256 -18.575 1.00 77.81 84 MET A N 1
ATOM 697 C CA . MET A 1 84 ? -1.735 -7.001 -18.732 1.00 77.81 84 MET A CA 1
ATOM 698 C C . MET A 1 84 ? -1.421 -6.071 -19.912 1.00 77.81 84 MET A C 1
ATOM 700 O O . MET A 1 84 ? -0.445 -5.327 -19.855 1.00 77.81 84 MET A O 1
ATOM 704 N N . TYR A 1 85 ? -2.272 -6.048 -20.942 1.00 82.00 85 TYR A N 1
ATOM 705 C CA . TYR A 1 85 ? -2.120 -5.158 -22.093 1.00 82.00 85 TYR A CA 1
ATOM 706 C C . TYR A 1 85 ? -2.487 -3.703 -21.778 1.00 82.00 85 TYR A C 1
ATOM 708 O O . TYR A 1 85 ? -1.956 -2.792 -22.408 1.00 82.00 85 TYR A O 1
ATOM 716 N N . SER A 1 86 ? -3.361 -3.458 -20.795 1.00 83.62 86 SER A N 1
ATOM 717 C CA . SER A 1 86 ? -3.751 -2.102 -20.385 1.00 83.62 86 SER A CA 1
ATOM 718 C C . SER A 1 86 ? -2.898 -1.542 -19.249 1.00 83.62 86 SER A C 1
ATOM 720 O O . SER A 1 86 ? -2.967 -0.347 -18.972 1.00 83.62 86 SER A O 1
ATOM 722 N N . MET A 1 87 ? -2.090 -2.371 -18.582 1.00 83.06 87 MET A N 1
ATOM 723 C CA . MET A 1 87 ? -1.259 -1.930 -17.460 1.00 83.06 87 MET A CA 1
ATOM 724 C C . MET A 1 87 ? -0.297 -0.788 -17.816 1.00 83.06 87 MET A C 1
ATOM 726 O O . MET A 1 87 ? -0.251 0.177 -17.053 1.00 83.06 87 MET A O 1
ATOM 730 N N . PRO A 1 88 ? 0.427 -0.805 -18.955 1.00 89.44 88 PRO A N 1
ATOM 731 C CA . PRO A 1 88 ? 1.264 0.333 -19.336 1.00 89.44 88 PRO A CA 1
ATOM 732 C C . PRO A 1 88 ? 0.481 1.649 -19.395 1.00 89.44 88 PRO A C 1
ATOM 734 O O . PRO A 1 88 ? 0.912 2.651 -18.830 1.00 89.44 88 PRO A O 1
ATOM 737 N N . ALA A 1 89 ? -0.724 1.630 -19.973 1.00 89.00 89 ALA A N 1
ATOM 738 C CA . ALA A 1 89 ? -1.577 2.812 -20.082 1.00 89.00 89 ALA A CA 1
ATOM 739 C C . ALA A 1 89 ? -2.024 3.372 -18.719 1.00 89.00 89 ALA A C 1
ATOM 741 O O . ALA A 1 89 ? -2.311 4.559 -18.620 1.00 89.00 89 ALA A O 1
ATOM 742 N N . GLN A 1 90 ? -2.046 2.552 -17.664 1.00 88.94 90 GLN A N 1
ATOM 743 C CA . GLN A 1 90 ? -2.357 2.993 -16.299 1.00 88.94 90 GLN A CA 1
ATOM 744 C C . GLN A 1 90 ? -1.147 3.602 -15.574 1.00 88.94 90 GLN A C 1
ATOM 746 O O . GLN A 1 90 ? -1.319 4.405 -14.663 1.00 88.94 90 GLN A O 1
ATOM 751 N N . TRP A 1 91 ? 0.075 3.230 -15.964 1.00 92.25 91 TRP A N 1
ATOM 752 C CA . TRP A 1 91 ? 1.319 3.701 -15.343 1.00 92.25 91 TRP A CA 1
ATOM 753 C C . TRP A 1 91 ? 1.963 4.887 -16.079 1.00 92.25 91 TRP A C 1
ATOM 755 O O . TRP A 1 91 ? 2.762 5.618 -15.486 1.00 92.25 91 TRP A O 1
ATOM 765 N N . GLN A 1 92 ? 1.631 5.081 -17.358 1.00 91.25 92 GLN A N 1
ATOM 766 C CA . GLN A 1 92 ? 2.143 6.171 -18.193 1.00 91.25 92 GLN A CA 1
ATOM 767 C C . GLN A 1 92 ? 1.733 7.583 -17.742 1.00 91.25 92 GLN A C 1
ATOM 769 O O . GLN A 1 92 ? 2.616 8.449 -17.703 1.00 91.25 92 GLN A O 1
ATOM 774 N N . PRO A 1 93 ? 0.452 7.859 -17.413 1.00 90.56 93 PRO A N 1
ATOM 775 C CA . PRO A 1 93 ? -0.004 9.218 -17.153 1.00 90.56 93 PRO A CA 1
ATOM 776 C C . PRO A 1 93 ? 0.825 9.908 -16.075 1.00 90.56 93 PRO A C 1
ATOM 778 O O . PRO A 1 93 ? 1.098 9.350 -15.009 1.00 90.56 93 PRO A O 1
ATOM 781 N N . THR A 1 94 ? 1.225 11.153 -16.335 1.00 88.56 94 THR A N 1
ATOM 782 C CA . THR A 1 94 ? 1.977 11.935 -15.348 1.00 88.56 94 THR A CA 1
ATOM 783 C C . THR A 1 94 ? 1.170 12.257 -14.109 1.00 88.56 94 THR A C 1
ATOM 785 O O . THR A 1 94 ? 1.773 12.391 -13.051 1.00 88.56 94 THR A O 1
ATOM 788 N N . SER A 1 95 ? -0.154 12.296 -14.253 1.00 93.88 95 SER A N 1
ATOM 789 C CA . SER A 1 95 ? -1.146 12.557 -13.216 1.00 93.88 95 SER A CA 1
ATOM 790 C C . SER A 1 95 ? -1.412 11.382 -12.279 1.00 93.88 95 SER A C 1
ATOM 792 O O . SER A 1 95 ? -2.133 11.557 -11.304 1.00 93.88 95 SER A O 1
ATOM 794 N N . VAL A 1 96 ? -0.873 10.182 -12.533 1.00 94.62 96 VAL A N 1
ATOM 795 C CA . VAL A 1 96 ? -1.253 8.974 -11.771 1.00 94.62 96 VAL A CA 1
ATOM 796 C C . VAL A 1 96 ? -0.986 9.099 -10.266 1.00 94.62 96 VAL A C 1
ATOM 798 O O . VAL A 1 96 ? -1.713 8.540 -9.446 1.00 94.62 96 VAL A O 1
ATOM 801 N N . VAL A 1 97 ? 0.043 9.861 -9.890 1.00 96.69 97 VAL A N 1
ATOM 802 C CA . VAL A 1 97 ? 0.390 10.107 -8.487 1.00 96.69 97 VAL A CA 1
ATOM 803 C C . VAL A 1 97 ? -0.654 11.020 -7.844 1.00 96.69 97 VAL A C 1
ATOM 805 O O . VAL A 1 97 ? -1.175 10.698 -6.779 1.00 96.69 97 VAL A O 1
ATOM 808 N N . GLU A 1 98 ? -0.982 12.132 -8.501 1.00 96.75 98 GLU A N 1
ATOM 809 C CA . GLU A 1 98 ? -1.973 13.113 -8.053 1.00 96.75 98 GLU A CA 1
ATOM 810 C C . GLU A 1 98 ? -3.384 12.518 -8.026 1.00 96.75 98 GLU A C 1
ATOM 812 O O . GLU A 1 98 ? -4.144 12.763 -7.094 1.00 96.75 98 GLU A O 1
ATOM 817 N N . GLU A 1 99 ? -3.732 11.700 -9.018 1.00 96.31 99 GLU A N 1
ATOM 818 C CA . GLU A 1 99 ? -5.003 10.982 -9.074 1.00 96.31 99 GLU A CA 1
ATOM 819 C C . GLU A 1 99 ? -5.130 9.983 -7.928 1.00 96.31 99 GLU A C 1
ATOM 821 O O . GLU A 1 99 ? -6.181 9.916 -7.290 1.00 96.31 99 GLU A O 1
ATOM 826 N N . CYS A 1 100 ? -4.072 9.219 -7.639 1.00 96.88 100 CYS A N 1
ATOM 827 C CA . CYS A 1 100 ? -4.071 8.301 -6.507 1.00 96.88 100 CYS A CA 1
ATOM 828 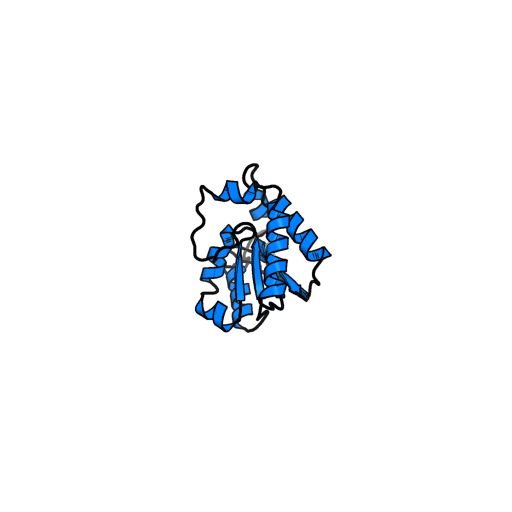C C . CYS A 1 100 ? -4.208 9.058 -5.181 1.00 96.88 100 CYS A C 1
ATOM 830 O O . CYS A 1 100 ? -5.069 8.717 -4.375 1.00 96.88 100 CYS A O 1
ATOM 832 N N . GLU A 1 101 ? -3.424 10.122 -4.984 1.00 96.38 101 GLU A N 1
ATOM 833 C CA . GLU A 1 101 ? -3.523 10.979 -3.800 1.00 96.38 101 GLU A CA 1
ATOM 834 C C . GLU A 1 101 ? -4.945 11.526 -3.627 1.00 96.38 101 GLU A C 1
ATOM 836 O O . GLU A 1 101 ? -5.528 11.409 -2.551 1.00 96.38 101 GLU A O 1
ATOM 841 N N . LYS A 1 102 ? -5.543 12.054 -4.701 1.00 95.81 102 LYS A N 1
ATOM 842 C CA . LYS A 1 102 ? -6.915 12.565 -4.675 1.00 95.81 102 LYS A CA 1
ATOM 843 C C . LYS A 1 102 ? -7.918 11.477 -4.287 1.00 95.81 102 LYS A C 1
ATOM 845 O O . LYS A 1 102 ? -8.819 11.738 -3.499 1.00 95.81 102 LYS A O 1
ATOM 850 N N . ARG A 1 103 ? -7.776 10.257 -4.811 1.00 95.75 103 ARG A N 1
ATOM 851 C CA . ARG A 1 103 ? -8.671 9.143 -4.463 1.00 95.75 103 ARG A CA 1
ATOM 852 C C . ARG A 1 103 ? -8.532 8.725 -2.998 1.00 95.75 103 ARG A C 1
ATOM 854 O O . ARG A 1 103 ? -9.540 8.418 -2.373 1.00 95.75 103 ARG A O 1
ATOM 861 N N . ILE A 1 104 ? -7.319 8.749 -2.442 1.00 95.75 104 ILE A N 1
ATOM 862 C CA . ILE A 1 104 ? -7.093 8.528 -1.003 1.00 95.75 104 ILE A CA 1
ATOM 863 C C . ILE A 1 104 ? -7.825 9.598 -0.189 1.00 95.75 104 ILE A C 1
ATOM 865 O O . ILE A 1 104 ? -8.514 9.256 0.766 1.00 95.75 104 ILE A O 1
ATOM 869 N N . ASP A 1 105 ? -7.715 10.871 -0.577 1.00 93.38 105 ASP A N 1
ATOM 870 C CA . ASP A 1 105 ? -8.400 11.974 0.108 1.00 93.38 105 ASP A CA 1
ATOM 871 C C . ASP A 1 105 ? -9.926 11.840 0.044 1.00 93.38 105 ASP A C 1
ATOM 873 O O . ASP A 1 105 ? -10.619 12.088 1.032 1.00 93.38 105 ASP A O 1
ATOM 877 N N . ASP A 1 106 ? -10.455 11.484 -1.127 1.00 93.38 106 ASP A N 1
ATOM 878 C CA . ASP A 1 106 ? -11.890 11.311 -1.341 1.00 93.38 106 ASP A CA 1
ATOM 879 C C . ASP A 1 106 ? -12.428 10.144 -0.491 1.00 93.38 106 ASP A C 1
ATOM 881 O O . ASP A 1 106 ? -13.479 10.276 0.140 1.00 93.38 106 ASP A O 1
ATOM 885 N N . GLU A 1 107 ? -11.693 9.029 -0.398 1.00 91.50 107 GLU A N 1
ATOM 886 C CA . GLU A 1 107 ? -12.015 7.917 0.508 1.00 91.50 107 GLU A CA 1
ATOM 887 C C . GLU A 1 107 ? -11.931 8.354 1.977 1.00 91.50 107 GLU A C 1
ATOM 889 O O . GLU A 1 107 ? -12.892 8.186 2.721 1.00 91.50 107 GLU A O 1
ATOM 894 N N . ALA A 1 108 ? -10.836 8.994 2.398 1.00 88.38 108 ALA A N 1
ATOM 895 C CA . ALA A 1 108 ? -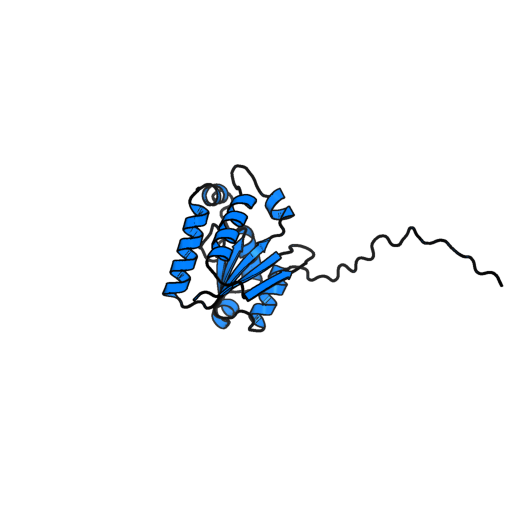10.668 9.456 3.778 1.00 88.38 108 ALA A CA 1
ATOM 896 C C . ALA A 1 108 ? -11.849 10.330 4.245 1.00 88.38 108 ALA A C 1
ATOM 898 O O . ALA A 1 108 ? -12.342 10.163 5.360 1.00 88.38 108 ALA A O 1
ATOM 899 N N . LYS A 1 109 ? -12.364 11.202 3.366 1.00 86.69 109 LYS A N 1
ATOM 900 C CA . LYS A 1 109 ? -13.516 12.074 3.651 1.00 86.69 109 LYS A CA 1
ATOM 901 C C . LYS A 1 109 ? -14.869 11.363 3.621 1.00 86.69 109 LYS A C 1
ATOM 903 O O . LYS A 1 109 ? -15.773 11.779 4.340 1.00 86.69 109 LYS A O 1
ATOM 908 N N . SER A 1 110 ? -15.051 10.366 2.755 1.00 86.19 110 SER A N 1
ATOM 909 C CA . SER A 1 110 ? -16.375 9.788 2.464 1.00 86.19 110 SER A CA 1
ATOM 910 C C . SER A 1 110 ? -16.721 8.561 3.302 1.00 86.19 110 SER A C 1
ATOM 912 O O . SER A 1 110 ? -17.890 8.355 3.622 1.00 86.19 110 SER A O 1
ATOM 914 N N . THR A 1 111 ? -15.732 7.747 3.664 1.00 78.44 111 THR A N 1
ATOM 915 C CA . THR A 1 111 ? -15.949 6.430 4.284 1.00 78.44 111 THR A CA 1
ATOM 916 C C . THR A 1 111 ? -15.441 6.350 5.723 1.00 78.44 111 THR A C 1
ATOM 918 O O . THR A 1 111 ? -15.766 5.397 6.430 1.00 78.44 111 THR A O 1
ATOM 921 N N . GLY A 1 112 ? -14.716 7.371 6.200 1.00 82.69 112 GLY A N 1
ATOM 922 C CA . GLY A 1 112 ? -14.249 7.457 7.587 1.00 82.69 112 GLY A CA 1
ATOM 923 C C . GLY A 1 112 ? -13.166 6.431 7.930 1.00 82.69 112 GLY A C 1
ATOM 924 O O . GLY A 1 112 ? -13.075 5.987 9.081 1.00 82.69 112 GLY A O 1
ATOM 925 N N . TRP A 1 113 ? -12.364 6.018 6.940 1.00 92.62 113 TRP A N 1
ATOM 926 C CA . TRP A 1 113 ? -11.193 5.172 7.171 1.00 92.62 113 TRP A CA 1
ATOM 927 C C . TRP A 1 113 ? -10.253 5.838 8.174 1.00 92.62 113 TRP A C 1
ATOM 929 O O . TRP A 1 113 ? -9.929 7.014 8.049 1.00 92.62 113 TRP A O 1
ATOM 939 N N . LYS A 1 114 ? -9.779 5.069 9.156 1.00 94.00 114 LYS A N 1
ATOM 940 C CA . LYS A 1 114 ? -8.861 5.563 10.189 1.00 94.00 114 LYS A CA 1
ATOM 941 C C . LYS A 1 114 ? -7.409 5.511 9.728 1.00 94.00 114 LYS A C 1
ATOM 943 O O . LYS A 1 114 ? -6.591 6.332 10.142 1.00 94.00 114 LYS A O 1
ATOM 948 N N . TYR A 1 115 ? -7.075 4.525 8.902 1.00 97.00 115 TYR A N 1
ATOM 949 C CA . TYR A 1 115 ? -5.703 4.295 8.474 1.00 97.00 115 TYR A CA 1
ATOM 950 C C . TYR A 1 115 ? -5.583 4.124 6.963 1.00 97.00 115 TYR A C 1
ATOM 952 O O . TYR A 1 115 ? -6.467 3.581 6.300 1.00 97.00 115 TYR A O 1
ATOM 960 N N . LEU A 1 116 ? -4.426 4.529 6.448 1.00 97.88 116 LEU A N 1
ATOM 961 C CA . LEU A 1 116 ? -3.917 4.152 5.137 1.00 97.88 116 LEU A CA 1
ATOM 962 C C . LEU A 1 116 ? -2.724 3.221 5.342 1.00 97.88 116 LEU A C 1
ATOM 964 O O . LEU A 1 116 ? -1.688 3.655 5.839 1.00 97.88 116 LEU A O 1
ATOM 968 N N . ALA A 1 117 ? -2.835 1.962 4.934 1.00 98.00 117 ALA A N 1
ATOM 969 C CA . ALA A 1 117 ? -1.702 1.046 4.879 1.00 98.00 117 ALA A CA 1
ATOM 970 C C . ALA A 1 117 ? -1.121 1.038 3.461 1.00 98.00 117 ALA A C 1
ATOM 972 O O . ALA A 1 117 ? -1.703 0.465 2.542 1.00 98.00 117 ALA A O 1
ATOM 973 N N . PHE A 1 118 ? 0.031 1.674 3.280 1.00 98.31 118 PHE A N 1
ATOM 974 C CA . PHE A 1 118 ? 0.776 1.679 2.029 1.00 98.31 118 PHE A CA 1
ATOM 975 C C . PHE A 1 118 ? 1.730 0.484 1.981 1.00 98.31 118 PHE A C 1
ATOM 977 O O . PHE A 1 118 ? 2.693 0.417 2.745 1.00 98.31 118 PHE A O 1
ATOM 984 N N . VAL A 1 119 ? 1.433 -0.476 1.107 1.00 97.81 119 VAL A N 1
ATOM 985 C CA . VAL A 1 119 ? 2.166 -1.734 0.947 1.00 97.81 119 VAL A CA 1
ATOM 986 C C . VAL A 1 119 ? 3.084 -1.621 -0.262 1.00 97.81 119 VAL A C 1
ATOM 988 O O . VAL A 1 119 ? 2.623 -1.618 -1.400 1.00 97.81 119 VAL A O 1
ATOM 991 N N . GLU A 1 120 ? 4.384 -1.552 -0.014 1.00 96.38 120 GLU A N 1
ATOM 992 C CA . GLU A 1 120 ? 5.427 -1.451 -1.030 1.00 96.38 120 GLU A CA 1
ATOM 993 C C . GLU A 1 120 ? 6.111 -2.803 -1.225 1.00 96.38 120 GLU A C 1
ATOM 995 O O . GLU A 1 120 ? 6.596 -3.401 -0.263 1.00 96.38 120 GLU A O 1
ATOM 1000 N N . ALA A 1 121 ? 6.208 -3.264 -2.470 1.00 94.06 121 ALA A N 1
ATOM 1001 C CA . ALA A 1 121 ? 7.082 -4.383 -2.807 1.00 94.06 121 ALA A CA 1
ATOM 1002 C C . ALA A 1 121 ? 8.559 -4.044 -2.548 1.00 94.06 121 ALA A C 1
ATOM 1004 O O . ALA A 1 121 ? 8.952 -2.873 -2.486 1.00 94.06 121 ALA A O 1
ATOM 1005 N N . ASN A 1 122 ? 9.392 -5.080 -2.455 1.00 91.12 122 ASN A N 1
ATOM 1006 C CA . ASN A 1 122 ? 10.842 -4.943 -2.441 1.00 91.12 122 ASN A CA 1
ATOM 1007 C C . ASN A 1 122 ? 11.348 -4.013 -3.568 1.00 91.12 122 ASN A C 1
ATOM 1009 O O . ASN A 1 122 ? 10.940 -4.112 -4.727 1.00 91.12 122 ASN A O 1
ATOM 1013 N N . GLN A 1 123 ? 12.265 -3.105 -3.221 1.00 89.56 123 GLN A N 1
ATOM 1014 C CA . GLN A 1 123 ? 12.782 -2.082 -4.137 1.00 89.56 123 GLN A CA 1
ATOM 1015 C C . GLN A 1 123 ? 13.595 -2.658 -5.305 1.00 89.56 123 GLN A C 1
ATOM 1017 O O . GLN A 1 123 ? 13.573 -2.090 -6.393 1.00 89.56 123 GLN A O 1
ATOM 1022 N N . ASP A 1 124 ? 14.288 -3.779 -5.126 1.00 89.44 124 ASP A N 1
ATOM 1023 C CA . ASP A 1 124 ? 14.969 -4.498 -6.207 1.00 89.44 124 ASP A CA 1
ATOM 1024 C C . ASP A 1 124 ? 13.959 -5.067 -7.195 1.00 89.44 124 ASP A C 1
ATOM 1026 O O . ASP A 1 124 ? 14.112 -4.872 -8.400 1.00 89.44 124 ASP A O 1
ATOM 1030 N N . TRP A 1 125 ? 12.873 -5.667 -6.701 1.00 90.19 125 TRP A N 1
ATOM 1031 C CA . TRP A 1 125 ? 11.784 -6.146 -7.552 1.00 90.19 125 TRP A CA 1
ATOM 1032 C C . TRP A 1 125 ? 11.106 -4.988 -8.303 1.00 90.19 125 TRP A C 1
ATOM 1034 O O . TRP A 1 125 ? 10.881 -5.065 -9.514 1.00 90.19 125 TRP A O 1
ATOM 1044 N N . VAL A 1 126 ? 10.834 -3.867 -7.623 1.00 92.94 126 VAL A N 1
ATOM 1045 C CA . VAL A 1 126 ? 10.256 -2.665 -8.251 1.00 92.94 126 VAL A CA 1
ATOM 1046 C C . VAL A 1 126 ? 11.194 -2.101 -9.317 1.00 92.94 126 VAL A C 1
ATOM 1048 O O . VAL A 1 126 ? 10.737 -1.746 -10.403 1.00 92.94 126 VAL A O 1
ATOM 1051 N N . ARG A 1 127 ? 12.503 -2.033 -9.049 1.00 93.12 127 ARG A N 1
ATOM 1052 C CA . ARG A 1 127 ? 13.507 -1.573 -10.019 1.00 93.12 127 ARG A CA 1
ATOM 1053 C C . ARG A 1 127 ? 13.608 -2.510 -11.218 1.00 93.12 127 ARG A C 1
ATOM 1055 O O . ARG A 1 127 ? 13.563 -2.027 -12.344 1.00 93.12 127 ARG A O 1
ATOM 1062 N N . ALA A 1 128 ? 13.665 -3.820 -10.993 1.00 91.12 128 ALA A N 1
ATOM 1063 C CA . ALA A 1 128 ? 13.754 -4.827 -12.050 1.00 91.12 128 ALA A CA 1
ATOM 1064 C C . ALA A 1 128 ? 12.519 -4.840 -12.967 1.00 91.12 128 ALA A C 1
ATOM 1066 O O . ALA A 1 128 ? 12.627 -5.138 -14.152 1.00 91.12 128 ALA A O 1
ATOM 1067 N N . THR A 1 129 ? 11.348 -4.487 -12.432 1.00 89.81 129 THR A N 1
ATOM 1068 C CA . THR A 1 129 ? 10.087 -4.411 -13.187 1.00 89.81 129 THR A CA 1
ATOM 1069 C C . THR A 1 129 ? 9.750 -2.999 -13.674 1.00 89.81 129 THR A C 1
ATOM 1071 O O . THR A 1 129 ? 8.694 -2.787 -14.274 1.00 89.81 129 THR A O 1
ATOM 1074 N N . THR A 1 130 ? 10.614 -2.011 -13.433 1.00 92.69 130 THR A N 1
ATOM 1075 C CA . THR A 1 130 ? 10.444 -0.646 -13.943 1.00 92.69 130 THR A CA 1
ATOM 1076 C C . THR A 1 130 ? 10.895 -0.590 -15.399 1.00 92.69 130 THR A C 1
ATOM 1078 O O . THR A 1 130 ? 12.027 -0.932 -15.724 1.00 92.69 130 THR A O 1
ATOM 1081 N N . THR A 1 131 ? 10.023 -0.108 -16.281 1.00 92.81 131 THR A N 1
ATOM 1082 C CA . THR A 1 131 ? 10.333 0.117 -17.701 1.00 92.81 131 THR A CA 1
ATOM 1083 C C . THR A 1 131 ? 9.959 1.541 -18.100 1.00 92.81 131 THR A C 1
ATOM 1085 O O . THR A 1 131 ? 9.305 2.253 -17.336 1.00 92.81 131 THR A O 1
ATOM 1088 N N . LYS A 1 132 ? 10.341 1.968 -19.311 1.00 91.31 132 LYS A N 1
ATOM 1089 C CA . LYS A 1 132 ? 9.890 3.253 -19.873 1.00 91.31 132 LYS A CA 1
ATOM 1090 C C . LYS A 1 132 ? 8.359 3.344 -19.906 1.00 91.31 132 LYS A C 1
ATOM 1092 O O . LYS A 1 132 ? 7.803 4.396 -19.601 1.00 91.31 132 LYS A O 1
ATOM 1097 N N . ASP A 1 133 ? 7.703 2.226 -20.216 1.00 90.31 133 ASP A N 1
ATOM 1098 C CA . ASP A 1 133 ? 6.249 2.147 -20.361 1.00 90.31 133 ASP A CA 1
ATOM 1099 C C . ASP A 1 133 ? 5.520 1.934 -19.023 1.00 90.31 133 ASP A C 1
ATOM 1101 O O . ASP A 1 133 ? 4.345 2.268 -18.885 1.00 90.31 133 ASP A O 1
ATOM 1105 N N . MET A 1 134 ? 6.215 1.433 -18.002 1.00 92.19 134 MET A N 1
ATOM 1106 C CA . MET A 1 134 ? 5.681 1.239 -16.654 1.00 92.19 134 MET A CA 1
ATOM 1107 C C . MET A 1 134 ? 6.689 1.735 -15.627 1.00 92.19 134 MET A C 1
ATOM 1109 O O . MET A 1 134 ? 7.445 0.938 -15.051 1.00 92.19 134 MET A O 1
ATOM 1113 N N . PRO A 1 135 ? 6.744 3.049 -15.386 1.00 94.19 135 PRO A N 1
ATOM 1114 C CA . PRO A 1 135 ? 7.847 3.589 -14.634 1.00 94.19 135 PRO A CA 1
ATOM 1115 C C . PRO A 1 135 ? 7.591 3.550 -13.116 1.00 94.19 135 PRO A C 1
ATOM 1117 O O . PRO A 1 135 ? 7.420 4.565 -12.437 1.00 94.19 135 PRO A O 1
ATOM 1120 N N . ARG A 1 136 ? 7.544 2.328 -12.581 1.00 94.75 136 ARG A N 1
ATOM 1121 C CA . ARG A 1 136 ? 7.065 2.021 -11.230 1.00 94.75 136 ARG A CA 1
ATOM 1122 C C . ARG A 1 136 ? 7.855 2.724 -10.138 1.00 94.75 136 ARG A C 1
ATOM 1124 O O . ARG A 1 136 ? 7.262 3.410 -9.312 1.00 94.75 136 ARG A O 1
ATOM 1131 N N . SER A 1 137 ? 9.178 2.576 -10.158 1.00 94.50 137 SER A N 1
ATOM 1132 C CA . SER A 1 137 ? 10.061 3.055 -9.091 1.00 94.50 137 SER A CA 1
ATOM 1133 C C . SER A 1 137 ? 9.844 4.534 -8.761 1.00 94.50 137 SER A C 1
ATOM 1135 O O . SER A 1 137 ? 9.533 4.877 -7.619 1.00 94.50 137 SER A O 1
ATOM 1137 N N . PHE A 1 138 ? 9.903 5.415 -9.766 1.00 94.06 138 PHE A N 1
ATOM 1138 C CA . PHE A 1 138 ? 9.792 6.849 -9.508 1.00 94.06 138 PHE A CA 1
ATOM 1139 C C . PHE A 1 138 ? 8.373 7.264 -9.095 1.00 94.06 138 PHE A C 1
ATOM 1141 O O . PHE A 1 138 ? 8.216 8.155 -8.264 1.00 94.06 138 PHE A O 1
ATOM 1148 N N . ARG A 1 139 ? 7.331 6.622 -9.642 1.00 96.12 139 ARG A N 1
ATOM 1149 C CA . ARG A 1 139 ? 5.930 6.936 -9.320 1.00 96.12 139 ARG A CA 1
ATOM 1150 C C . ARG A 1 139 ? 5.574 6.513 -7.897 1.00 96.12 139 ARG A C 1
ATOM 1152 O O . ARG A 1 139 ? 4.940 7.279 -7.177 1.00 96.12 139 ARG A O 1
ATOM 1159 N N . ILE A 1 140 ? 6.017 5.325 -7.484 1.00 96.69 140 ILE A N 1
ATOM 1160 C CA . ILE A 1 140 ? 5.830 4.815 -6.119 1.00 96.69 140 ILE A CA 1
ATOM 1161 C C . ILE A 1 140 ? 6.568 5.715 -5.123 1.00 96.69 140 ILE A C 1
ATOM 1163 O O . ILE A 1 140 ? 5.983 6.122 -4.121 1.00 96.69 140 ILE A O 1
ATOM 1167 N N . ALA A 1 141 ? 7.818 6.090 -5.420 1.00 96.38 141 ALA A N 1
ATOM 1168 C CA . ALA A 1 141 ? 8.589 7.005 -4.580 1.00 96.38 141 ALA A CA 1
ATOM 1169 C C . ALA A 1 141 ? 7.923 8.388 -4.456 1.00 96.38 141 ALA A C 1
ATOM 1171 O O . ALA A 1 141 ? 7.829 8.926 -3.353 1.00 96.38 141 ALA A O 1
ATOM 1172 N N . ALA A 1 142 ? 7.407 8.938 -5.561 1.00 96.88 142 ALA A N 1
ATOM 1173 C CA . ALA A 1 142 ? 6.706 10.221 -5.567 1.00 96.88 142 ALA A CA 1
ATOM 1174 C C . ALA A 1 142 ? 5.415 10.186 -4.734 1.00 96.88 142 ALA A C 1
ATOM 1176 O O . ALA A 1 142 ? 5.175 11.092 -3.932 1.00 96.88 142 ALA A O 1
ATOM 1177 N N . LEU A 1 143 ? 4.604 9.128 -4.868 1.00 97.56 143 LEU A N 1
ATOM 1178 C CA . LEU A 1 143 ? 3.421 8.952 -4.027 1.00 97.56 143 LEU A CA 1
ATOM 1179 C C . LEU A 1 143 ? 3.816 8.853 -2.552 1.00 97.56 143 LEU A C 1
ATOM 1181 O O . LEU A 1 143 ? 3.253 9.562 -1.723 1.00 97.56 143 LEU A O 1
ATOM 1185 N N . LYS A 1 144 ? 4.811 8.028 -2.219 1.00 97.31 144 LYS A N 1
ATOM 1186 C CA . LYS A 1 144 ? 5.292 7.874 -0.842 1.00 97.31 144 LYS A CA 1
ATOM 1187 C C . LYS A 1 144 ? 5.681 9.210 -0.218 1.00 97.31 144 LYS A C 1
ATOM 1189 O O . LYS A 1 144 ? 5.273 9.494 0.904 1.00 97.31 144 LYS A O 1
ATOM 1194 N N . GLN A 1 145 ? 6.428 10.038 -0.945 1.00 97.75 145 GLN A N 1
ATOM 1195 C CA . GLN A 1 145 ? 6.832 11.359 -0.469 1.00 97.75 145 GLN A CA 1
ATOM 1196 C C . GLN A 1 145 ? 5.617 12.247 -0.168 1.00 97.75 145 GLN A C 1
ATOM 1198 O O . GLN A 1 145 ? 5.573 12.889 0.882 1.00 97.75 145 GLN A O 1
ATOM 1203 N N . LYS A 1 146 ? 4.603 12.244 -1.044 1.00 97.31 146 LYS A N 1
ATOM 1204 C CA . LYS A 1 146 ? 3.339 12.958 -0.806 1.00 97.31 146 LYS A CA 1
ATOM 1205 C C . LYS A 1 146 ? 2.632 12.444 0.446 1.00 97.31 146 LYS A C 1
ATOM 1207 O O . LYS A 1 146 ? 2.284 13.249 1.308 1.00 97.31 146 LYS A O 1
ATOM 1212 N N . LEU A 1 147 ? 2.498 11.126 0.601 1.00 97.31 147 LEU A N 1
ATOM 1213 C CA . LEU A 1 147 ? 1.865 10.523 1.778 1.00 97.31 147 LEU A CA 1
ATOM 1214 C C . LEU A 1 147 ? 2.592 10.894 3.075 1.00 97.31 147 LEU A C 1
ATOM 1216 O O . LEU A 1 147 ? 1.947 11.318 4.027 1.00 97.31 147 LEU A O 1
ATOM 1220 N N . GLN A 1 148 ? 3.926 10.820 3.091 1.00 97.25 148 GLN A N 1
ATOM 1221 C CA . GLN A 1 148 ? 4.750 11.201 4.244 1.00 97.25 148 GLN A CA 1
ATOM 1222 C C . GLN A 1 148 ? 4.648 12.689 4.593 1.00 97.25 148 GLN A C 1
ATOM 1224 O O . GLN A 1 148 ? 4.731 13.047 5.764 1.00 97.25 148 GLN A O 1
ATOM 1229 N N . SER A 1 149 ? 4.470 13.560 3.596 1.00 96.56 149 SER A N 1
ATOM 1230 C CA . SER A 1 149 ? 4.304 15.000 3.829 1.00 96.56 149 SER A CA 1
ATOM 1231 C C . SER A 1 149 ? 2.931 15.376 4.393 1.00 96.56 149 SER A C 1
ATOM 1233 O O . SER A 1 149 ? 2.789 16.427 5.014 1.00 96.56 149 SER A O 1
ATOM 1235 N N . LYS A 1 150 ? 1.921 14.530 4.167 1.00 95.94 150 LYS A N 1
ATOM 1236 C CA . LYS A 1 150 ? 0.510 14.854 4.401 1.00 95.94 150 LYS A CA 1
ATOM 1237 C C . LYS A 1 150 ? -0.086 14.125 5.595 1.00 95.94 150 LYS A C 1
ATOM 1239 O O . LYS A 1 150 ? -0.850 14.712 6.357 1.00 95.94 150 LYS A O 1
ATOM 1244 N N . TYR A 1 151 ? 0.260 12.854 5.757 1.00 96.12 151 TYR A N 1
ATOM 1245 C CA . TYR A 1 151 ? -0.313 11.980 6.766 1.00 96.12 151 TYR A CA 1
ATOM 1246 C C . TYR A 1 151 ? 0.721 11.600 7.819 1.00 96.12 151 TYR A C 1
ATOM 1248 O O . TYR A 1 151 ? 1.907 11.424 7.537 1.00 96.12 151 TYR A O 1
ATOM 1256 N N . ARG A 1 152 ? 0.262 11.437 9.062 1.00 96.75 152 ARG A N 1
ATOM 1257 C CA . ARG A 1 152 ? 1.131 11.034 10.169 1.00 96.75 152 ARG A CA 1
ATOM 1258 C C . ARG A 1 152 ? 1.447 9.546 10.055 1.00 96.75 152 ARG A C 1
ATOM 1260 O O . ARG A 1 152 ? 0.538 8.727 10.157 1.00 96.75 152 ARG A O 1
ATOM 1267 N N . GLU A 1 153 ? 2.721 9.197 9.894 1.00 97.81 153 GLU A N 1
ATOM 1268 C CA . GLU A 1 153 ? 3.182 7.807 9.985 1.00 97.81 153 GLU A CA 1
ATOM 1269 C C . GLU A 1 153 ? 2.974 7.289 11.419 1.00 97.81 153 GLU A C 1
ATOM 1271 O O . GLU A 1 153 ? 3.429 7.902 12.386 1.00 97.81 153 GLU A O 1
ATOM 1276 N N . VAL A 1 154 ? 2.257 6.173 11.563 1.00 96.88 154 VAL A N 1
ATOM 1277 C CA . VAL A 1 154 ? 2.006 5.515 12.858 1.00 96.88 154 VAL A CA 1
ATOM 1278 C C . VAL A 1 154 ? 2.771 4.207 13.007 1.00 96.88 154 VAL A C 1
ATOM 1280 O O . VAL A 1 154 ? 3.010 3.754 14.124 1.00 96.88 154 VAL A O 1
ATOM 1283 N N . SER A 1 155 ? 3.142 3.572 11.898 1.00 97.25 155 SER A N 1
ATOM 1284 C CA . SER A 1 155 ? 3.901 2.330 11.912 1.00 97.25 155 SER A CA 1
ATOM 1285 C C . SER A 1 155 ? 4.607 2.128 10.582 1.00 97.25 155 SER A C 1
ATOM 1287 O O . SER A 1 155 ? 4.065 2.457 9.531 1.00 97.25 155 SER A O 1
ATOM 1289 N N . LYS A 1 156 ? 5.790 1.525 10.623 1.00 97.62 156 LYS A N 1
ATOM 1290 C CA . LYS A 1 156 ? 6.498 1.058 9.439 1.00 97.62 156 LYS A CA 1
ATOM 1291 C C . LYS A 1 156 ? 7.140 -0.279 9.749 1.00 97.62 156 LYS A C 1
ATOM 1293 O O . LYS A 1 156 ? 7.908 -0.391 10.704 1.00 97.62 156 LYS A O 1
ATOM 1298 N N . LYS A 1 157 ? 6.821 -1.297 8.955 1.00 96.94 157 LYS A N 1
ATOM 1299 C CA . LYS A 1 157 ? 7.297 -2.661 9.184 1.00 96.94 157 LYS A CA 1
ATOM 1300 C C . LYS A 1 157 ? 7.689 -3.341 7.882 1.00 96.94 157 LYS A C 1
ATOM 1302 O O . LYS A 1 157 ? 6.965 -3.280 6.893 1.00 96.94 157 LYS A O 1
ATOM 1307 N N . PHE A 1 158 ? 8.840 -4.001 7.912 1.00 95.69 158 PHE A N 1
ATOM 1308 C CA . PHE A 1 158 ? 9.312 -4.866 6.841 1.00 95.69 158 PHE A CA 1
ATOM 1309 C C . PHE A 1 158 ? 8.884 -6.311 7.116 1.00 95.69 158 PHE A C 1
ATOM 1311 O O . PHE A 1 158 ? 9.057 -6.811 8.229 1.00 95.69 158 PHE A O 1
ATOM 1318 N N . TYR A 1 159 ? 8.320 -6.966 6.106 1.00 93.50 159 TYR A N 1
ATOM 1319 C CA . TYR A 1 159 ? 7.868 -8.352 6.140 1.00 93.50 159 TYR A CA 1
ATOM 1320 C C . TYR A 1 159 ? 8.729 -9.176 5.174 1.00 93.50 159 TYR A C 1
ATOM 1322 O O . TYR A 1 159 ? 8.368 -9.286 3.999 1.00 93.50 159 TYR A O 1
ATOM 1330 N N . PRO A 1 160 ? 9.869 -9.729 5.637 1.00 90.56 160 PRO A N 1
ATOM 1331 C CA . PRO A 1 160 ? 10.719 -10.578 4.810 1.00 90.56 160 PRO A CA 1
ATOM 1332 C C . PRO A 1 160 ? 10.015 -11.899 4.502 1.00 90.56 160 PRO A C 1
ATOM 1334 O O . PRO A 1 160 ? 9.365 -12.469 5.382 1.00 90.56 160 PRO A O 1
ATOM 1337 N N . ALA A 1 161 ? 10.171 -12.406 3.281 1.00 87.88 161 ALA A N 1
ATOM 1338 C CA . ALA A 1 161 ? 9.568 -13.664 2.867 1.00 87.88 161 ALA A CA 1
ATOM 1339 C C . ALA A 1 161 ? 10.346 -14.347 1.741 1.00 87.88 161 ALA A C 1
ATOM 1341 O O . ALA A 1 161 ? 11.203 -13.733 1.111 1.00 87.88 161 ALA A O 1
ATOM 1342 N N . ALA A 1 162 ? 10.034 -15.620 1.493 1.00 83.81 162 ALA A N 1
ATOM 1343 C CA . ALA A 1 162 ? 10.705 -16.413 0.464 1.00 83.81 162 ALA A CA 1
ATOM 1344 C C . ALA A 1 162 ? 10.291 -16.046 -0.974 1.00 83.81 162 ALA A C 1
ATOM 1346 O O . ALA A 1 162 ? 11.124 -16.126 -1.873 1.00 83.81 162 ALA A O 1
ATOM 1347 N N . LEU A 1 163 ? 9.019 -15.695 -1.201 1.00 84.38 163 LEU A N 1
ATOM 1348 C CA . LEU A 1 163 ? 8.493 -15.379 -2.535 1.00 84.38 163 LEU A CA 1
ATOM 1349 C C . LEU A 1 163 ? 8.395 -13.871 -2.771 1.00 84.38 163 LEU A C 1
ATOM 1351 O O . LEU A 1 163 ? 8.860 -13.378 -3.796 1.00 84.38 163 LEU A O 1
ATOM 1355 N N . GLU A 1 164 ? 7.790 -13.146 -1.833 1.00 86.88 164 GLU A N 1
ATOM 1356 C CA . GLU A 1 164 ? 7.635 -11.701 -1.924 1.00 86.88 164 GLU A CA 1
ATOM 1357 C C . GLU A 1 164 ? 7.724 -11.023 -0.557 1.00 86.88 164 GLU A C 1
ATOM 1359 O O . GLU A 1 164 ? 6.896 -11.218 0.339 1.00 86.88 164 GLU A O 1
ATOM 1364 N N . ASP A 1 165 ? 8.742 -10.192 -0.403 1.00 92.69 165 ASP A N 1
ATOM 1365 C CA . ASP A 1 165 ? 8.946 -9.317 0.732 1.00 92.69 165 ASP A CA 1
ATOM 1366 C C . ASP A 1 165 ? 8.331 -7.934 0.477 1.00 92.69 165 ASP A C 1
ATOM 1368 O O . ASP A 1 165 ? 8.387 -7.373 -0.623 1.00 92.69 165 ASP A O 1
ATOM 1372 N N . VAL A 1 166 ? 7.696 -7.386 1.515 1.00 96.06 166 VAL A N 1
ATOM 1373 C CA . VAL A 1 166 ? 6.987 -6.102 1.437 1.00 96.06 166 VAL A CA 1
ATOM 1374 C C . VAL A 1 166 ? 7.318 -5.212 2.625 1.00 96.06 166 VAL A C 1
ATOM 1376 O O . VAL A 1 166 ? 7.538 -5.680 3.741 1.00 96.06 166 VAL A O 1
ATOM 1379 N N . THR A 1 167 ? 7.321 -3.904 2.402 1.00 97.44 167 THR A N 1
ATOM 1380 C CA . THR A 1 167 ? 7.310 -2.902 3.469 1.00 97.44 167 THR A CA 1
ATOM 1381 C C . THR A 1 167 ? 5.911 -2.328 3.574 1.00 97.44 167 THR A C 1
ATOM 1383 O O . THR A 1 167 ? 5.373 -1.844 2.585 1.00 97.44 167 THR A O 1
ATOM 1386 N N . VAL A 1 168 ? 5.327 -2.344 4.767 1.00 98.06 168 VAL A N 1
ATOM 1387 C CA . VAL A 1 168 ? 4.051 -1.676 5.026 1.00 98.06 168 VAL A CA 1
ATOM 1388 C C . VAL A 1 168 ? 4.314 -0.441 5.864 1.00 98.06 168 VAL A C 1
ATOM 1390 O O . VAL A 1 168 ? 4.837 -0.541 6.976 1.00 98.06 168 VAL A O 1
ATOM 1393 N N . THR A 1 169 ? 3.939 0.714 5.328 1.00 98.50 169 THR A N 1
ATOM 1394 C CA . THR A 1 169 ? 3.906 1.978 6.062 1.00 98.50 169 THR A CA 1
ATOM 1395 C C . THR A 1 169 ? 2.451 2.333 6.329 1.00 98.50 169 THR A C 1
ATOM 1397 O O . THR A 1 169 ? 1.657 2.439 5.400 1.00 98.50 169 THR A O 1
ATOM 1400 N N . VAL A 1 170 ? 2.083 2.481 7.596 1.00 98.19 170 VAL A N 1
ATOM 1401 C CA . VAL A 1 170 ? 0.726 2.825 8.015 1.00 98.19 170 VAL A CA 1
ATOM 1402 C C . VAL A 1 170 ? 0.692 4.289 8.409 1.00 98.19 170 VAL A C 1
ATOM 1404 O O . VAL A 1 170 ? 1.476 4.736 9.250 1.00 98.19 170 VAL A O 1
ATOM 1407 N N . TYR A 1 171 ? -0.250 5.013 7.825 1.00 97.88 171 TYR A N 1
ATOM 1408 C CA . TYR A 1 171 ? -0.533 6.406 8.105 1.00 97.88 171 TYR A CA 1
ATOM 1409 C C . TYR A 1 171 ? -1.901 6.555 8.768 1.00 97.88 171 TYR A C 1
ATOM 1411 O O . TYR A 1 171 ? -2.817 5.776 8.505 1.00 97.88 171 TYR A O 1
ATOM 1419 N N . GLU A 1 172 ? -2.049 7.566 9.613 1.00 95.88 172 GLU A N 1
ATOM 1420 C CA . GLU A 1 172 ? -3.341 7.989 10.152 1.00 95.88 172 GLU A CA 1
ATOM 1421 C C . GLU A 1 172 ? -4.043 8.928 9.163 1.00 95.88 172 GLU A C 1
ATOM 1423 O O . GLU A 1 172 ? -3.479 9.953 8.767 1.00 95.88 172 GLU A O 1
ATOM 1428 N N . LEU A 1 173 ? -5.272 8.572 8.787 1.00 92.44 173 LEU A N 1
ATOM 1429 C CA . LEU A 1 173 ? -6.189 9.413 8.023 1.00 92.44 173 LEU A CA 1
ATOM 1430 C C . LEU A 1 173 ? -7.054 10.167 9.047 1.00 92.44 173 LEU A C 1
ATOM 1432 O O . LEU A 1 173 ? -7.705 9.538 9.881 1.00 92.44 173 LEU A O 1
ATOM 1436 N N . LYS A 1 174 ? -6.961 11.501 9.062 1.00 72.81 174 LYS A N 1
ATOM 1437 C CA . LYS A 1 174 ? -7.679 12.385 9.995 1.00 72.81 174 LYS A CA 1
ATOM 1438 C C . LYS A 1 174 ? -8.918 12.982 9.353 1.00 72.81 174 LYS A C 1
ATOM 1440 O O . LYS A 1 174 ? -8.815 13.338 8.158 1.00 72.81 174 LYS A O 1
#

pLDDT: mean 86.64, std 16.78, range [33.44, 98.5]